Protein AF-A0A4Q3BNP1-F1 (afdb_monomer_lite)

Sequence (84 aa):
MVFIVLGFVILLVSVLLSRSAEPQAERFRPILRIAGFLILLAGIASASIRQIEAGEVGVQTLFGQVQNRTLESGLNFVNPAVDV

Foldseek 3Di:
DVLLVVLVVLCVVLVVLVPDPDPVSVVCSVVSNVVSVVSNVVVQQVLQKDAAAPPDKAFWAAPNDTDPDIDDHGIGGHGSRIDD

pLDDT: mean 90.02, std 4.93, range [72.12, 96.25]

Secondary structure (DSSP, 8-state):
-HHHHHHHHHHHHHHHHTT---HHHHHHHHHHHHHHHHHHHHHHHHHHEEEEPTT--EEEEETTEEEEEEE-SEEEE--TT-B-

Radius of gyration: 18.15 Å; chains: 1; bounding box: 35×21×49 Å

Structure (mmCIF, N/CA/C/O backbone):
data_AF-A0A4Q3BNP1-F1
#
_entry.id   AF-A0A4Q3BNP1-F1
#
loop_
_atom_site.group_PDB
_atom_site.id
_atom_site.type_symbol
_atom_site.label_atom_id
_atom_site.label_alt_id
_atom_site.label_comp_id
_atom_site.label_asym_id
_atom_site.label_entity_id
_atom_site.label_seq_id
_atom_site.pdbx_PDB_ins_code
_atom_site.Cartn_x
_atom_site.Cartn_y
_atom_site.Cartn_z
_atom_site.occupancy
_atom_site.B_iso_or_equiv
_atom_site.auth_seq_id
_atom_site.auth_comp_id
_atom_site.auth_asym_id
_atom_site.auth_atom_id
_atom_site.pdbx_PDB_model_num
ATOM 1 N N . MET A 1 1 ? -6.019 1.713 -1.228 1.00 84.06 1 MET A N 1
ATOM 2 C CA . MET A 1 1 ? -6.208 0.841 -2.415 1.00 84.06 1 MET A CA 1
ATOM 3 C C . MET A 1 1 ? -5.681 1.457 -3.714 1.00 84.06 1 MET A C 1
ATOM 5 O O . MET A 1 1 ? -4.856 0.811 -4.345 1.00 84.06 1 MET A O 1
ATOM 9 N N . VAL A 1 2 ? -6.045 2.693 -4.097 1.00 88.62 2 VAL A N 1
ATOM 10 C CA . VAL A 1 2 ? -5.600 3.317 -5.374 1.00 88.62 2 VAL A CA 1
ATOM 11 C C . VAL A 1 2 ? -4.077 3.299 -5.576 1.00 88.62 2 VAL A C 1
ATOM 13 O O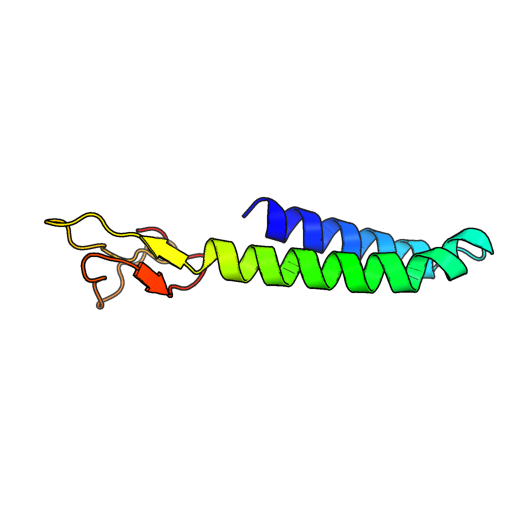 . VAL A 1 2 ? -3.609 2.864 -6.622 1.00 88.62 2 VAL A O 1
ATOM 16 N N . PHE A 1 3 ? -3.289 3.688 -4.568 1.00 90.88 3 PHE A N 1
ATOM 17 C CA . PHE A 1 3 ? -1.821 3.669 -4.664 1.00 90.88 3 PHE A CA 1
ATOM 18 C C . PHE A 1 3 ? -1.231 2.262 -4.841 1.00 90.88 3 PHE A C 1
ATOM 20 O O . PHE A 1 3 ? -0.256 2.102 -5.567 1.00 90.88 3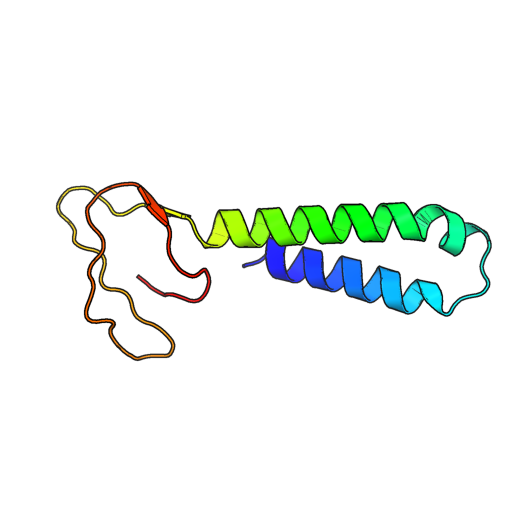 PHE A O 1
ATOM 27 N N . ILE A 1 4 ? -1.843 1.236 -4.236 1.00 92.06 4 ILE A N 1
ATOM 28 C CA . ILE A 1 4 ? -1.418 -0.164 -4.403 1.00 92.06 4 ILE A CA 1
ATOM 29 C C . ILE A 1 4 ? -1.624 -0.585 -5.859 1.00 92.06 4 ILE A C 1
ATOM 31 O O . ILE A 1 4 ? -0.708 -1.115 -6.483 1.00 92.06 4 ILE A O 1
ATOM 35 N N . VAL A 1 5 ? -2.806 -0.297 -6.413 1.00 93.81 5 VAL A N 1
ATOM 36 C CA . VAL A 1 5 ? -3.134 -0.590 -7.815 1.00 93.81 5 VAL A CA 1
ATOM 37 C C . VAL A 1 5 ? -2.176 0.143 -8.754 1.00 93.81 5 VAL A C 1
ATOM 39 O O . VAL A 1 5 ? -1.595 -0.476 -9.643 1.00 93.81 5 VAL A O 1
ATOM 42 N N . LEU A 1 6 ? -1.949 1.439 -8.525 1.00 94.56 6 LEU A N 1
ATOM 43 C CA . LEU A 1 6 ? -1.042 2.248 -9.336 1.00 94.56 6 LEU A CA 1
ATOM 44 C C . LEU A 1 6 ? 0.398 1.714 -9.294 1.00 94.56 6 LEU A C 1
ATOM 46 O O . LEU A 1 6 ? 1.025 1.566 -10.341 1.00 94.56 6 LEU A O 1
ATOM 50 N N . GLY A 1 7 ? 0.905 1.373 -8.106 1.00 92.62 7 GLY A N 1
ATOM 51 C CA . GLY A 1 7 ? 2.226 0.764 -7.943 1.00 92.62 7 GLY A CA 1
ATOM 52 C C . GLY A 1 7 ? 2.355 -0.549 -8.717 1.00 92.62 7 GLY A C 1
ATOM 53 O O . GLY A 1 7 ? 3.341 -0.754 -9.427 1.00 92.62 7 GLY A O 1
ATOM 54 N N . PHE A 1 8 ? 1.324 -1.400 -8.666 1.00 95.38 8 PHE A N 1
ATOM 55 C CA . PHE A 1 8 ? 1.278 -2.648 -9.433 1.00 95.38 8 PHE A CA 1
ATOM 56 C C . PHE A 1 8 ? 1.310 -2.409 -10.945 1.00 95.38 8 PHE A C 1
ATOM 58 O O . PHE A 1 8 ? 2.070 -3.071 -11.651 1.00 95.38 8 PHE A O 1
ATOM 65 N N . VAL A 1 9 ? 0.528 -1.449 -11.447 1.00 95.62 9 VAL A N 1
ATOM 66 C CA . VAL A 1 9 ? 0.502 -1.095 -12.874 1.00 95.62 9 VAL A CA 1
ATOM 67 C C . VAL A 1 9 ? 1.869 -0.589 -13.335 1.00 95.62 9 VAL A C 1
ATOM 69 O O . VAL A 1 9 ? 2.369 -1.045 -14.360 1.00 95.62 9 VAL A O 1
ATOM 72 N N . ILE A 1 10 ? 2.519 0.290 -12.566 1.00 93.88 10 ILE A N 1
ATOM 73 C CA . ILE A 1 10 ? 3.858 0.807 -12.897 1.00 93.88 10 ILE A CA 1
ATOM 74 C C . ILE A 1 10 ? 4.887 -0.332 -12.956 1.00 93.88 10 ILE A C 1
ATOM 76 O O . ILE A 1 10 ? 5.698 -0.390 -13.884 1.00 93.88 10 ILE A O 1
ATOM 80 N N . LEU A 1 11 ? 4.839 -1.268 -12.003 1.00 94.50 11 LEU A N 1
ATOM 81 C CA . LEU A 1 11 ? 5.710 -2.445 -12.009 1.00 94.50 11 LEU A CA 1
ATOM 82 C C . LEU A 1 11 ? 5.435 -3.352 -13.215 1.00 94.50 11 LEU A C 1
ATOM 84 O O . LEU A 1 11 ? 6.382 -3.825 -13.844 1.00 94.50 11 LEU A O 1
ATOM 88 N N . LEU A 1 12 ? 4.167 -3.554 -13.579 1.00 94.12 12 LEU A N 1
ATOM 89 C CA . LEU A 1 12 ? 3.788 -4.334 -14.756 1.00 94.12 12 LEU A CA 1
ATOM 90 C C . LEU A 1 12 ? 4.337 -3.698 -16.040 1.00 94.12 12 LEU A C 1
ATOM 92 O O . LEU A 1 12 ? 4.968 -4.379 -16.845 1.00 94.12 12 LEU A O 1
ATOM 96 N N . VAL A 1 13 ? 4.172 -2.382 -16.196 1.00 91.88 13 VAL A N 1
ATOM 97 C CA . VAL A 1 13 ? 4.722 -1.616 -17.324 1.00 91.88 13 VAL A CA 1
ATOM 98 C C . VAL A 1 13 ? 6.247 -1.740 -17.367 1.00 91.88 13 VAL A C 1
ATOM 100 O O . VAL A 1 13 ? 6.803 -2.013 -18.426 1.00 91.88 13 VAL A O 1
ATOM 103 N N . SER A 1 14 ? 6.933 -1.647 -16.224 1.00 88.75 14 SER A N 1
ATOM 104 C CA . SER A 1 14 ? 8.388 -1.855 -16.136 1.00 88.75 14 SER A CA 1
ATOM 105 C C . SER A 1 14 ? 8.820 -3.251 -16.624 1.00 88.75 14 SER A C 1
ATOM 107 O O . SER A 1 14 ? 9.824 -3.390 -17.332 1.00 88.75 14 SER A O 1
ATOM 109 N N . VAL A 1 15 ? 8.049 -4.297 -16.305 1.00 89.94 15 VAL A N 1
ATOM 110 C CA . VAL A 1 15 ? 8.307 -5.670 -16.777 1.00 89.94 15 VAL A CA 1
ATOM 111 C C . VAL A 1 15 ? 8.040 -5.809 -18.276 1.00 89.94 15 VAL A C 1
ATOM 113 O O . VAL A 1 15 ? 8.830 -6.441 -18.974 1.00 89.94 15 VAL A O 1
ATOM 116 N N . LEU A 1 16 ? 6.973 -5.200 -18.796 1.00 88.69 16 LEU A N 1
ATOM 117 C CA . LEU A 1 16 ? 6.659 -5.226 -20.228 1.00 88.69 16 LEU A CA 1
ATOM 118 C C . LEU A 1 16 ? 7.725 -4.496 -21.059 1.00 88.69 16 LEU A C 1
ATOM 120 O O . LEU A 1 16 ? 8.184 -5.038 -22.064 1.00 88.69 16 LEU A O 1
ATOM 124 N N . LEU A 1 17 ? 8.203 -3.339 -20.589 1.00 86.19 17 LEU A N 1
ATOM 125 C CA . LEU A 1 17 ? 9.316 -2.601 -21.203 1.00 86.19 17 LEU A CA 1
ATOM 126 C C . LEU A 1 17 ? 10.638 -3.379 -21.174 1.00 86.19 17 LEU A C 1
ATOM 128 O O . LEU A 1 17 ? 11.518 -3.125 -21.988 1.00 86.19 17 LEU A O 1
ATOM 132 N N . SER A 1 18 ? 10.783 -4.368 -20.286 1.00 77.44 18 SER A N 1
ATOM 133 C CA . SER A 1 18 ? 11.973 -5.230 -20.257 1.00 77.44 18 SER A CA 1
ATOM 134 C C . SER A 1 18 ? 12.083 -6.147 -21.486 1.00 77.44 18 SER A C 1
ATOM 136 O O . SER A 1 18 ? 13.096 -6.822 -21.642 1.00 77.44 18 SER A O 1
ATOM 138 N N . ARG A 1 19 ? 11.041 -6.227 -22.327 1.00 79.19 19 ARG A N 1
ATOM 139 C CA . ARG A 1 19 ? 11.022 -7.040 -23.555 1.00 79.19 19 ARG A CA 1
ATOM 140 C C . ARG A 1 19 ? 11.327 -6.240 -24.825 1.00 79.19 19 ARG A C 1
ATOM 142 O O . ARG A 1 19 ? 11.532 -6.843 -25.872 1.00 79.19 19 ARG A O 1
ATOM 149 N N . SER A 1 20 ? 11.330 -4.911 -24.754 1.00 75.12 20 SER A N 1
ATOM 150 C CA . SER A 1 20 ? 11.629 -4.029 -25.887 1.00 75.12 20 SER A CA 1
ATOM 151 C C . SER A 1 20 ? 13.123 -3.704 -25.955 1.00 75.12 20 SER A C 1
ATOM 153 O O . SER A 1 20 ? 13.707 -3.337 -24.943 1.00 75.12 20 SER A O 1
ATOM 155 N N . ALA A 1 21 ? 13.726 -3.772 -27.147 1.00 72.12 21 ALA A N 1
ATOM 156 C CA . ALA A 1 21 ? 15.144 -3.459 -27.391 1.00 72.12 21 ALA A CA 1
ATOM 157 C C . ALA A 1 21 ? 15.435 -1.947 -27.549 1.00 72.12 21 ALA A C 1
ATOM 159 O O . ALA A 1 21 ? 16.458 -1.556 -28.107 1.00 72.12 21 ALA A O 1
ATOM 160 N N . GLU A 1 22 ? 14.523 -1.089 -27.087 1.00 82.75 22 GLU A N 1
ATOM 161 C CA . GLU A 1 22 ? 14.624 0.362 -27.240 1.00 82.75 22 GLU A CA 1
ATOM 162 C C . GLU A 1 22 ? 15.642 0.959 -26.247 1.00 82.75 22 GLU A C 1
ATOM 164 O O . GLU A 1 22 ? 15.469 0.806 -25.032 1.00 82.75 22 GLU A O 1
ATOM 169 N N . PRO A 1 23 ? 16.662 1.715 -26.705 1.00 78.06 23 PRO A N 1
ATOM 170 C CA . PRO A 1 23 ? 17.699 2.290 -25.836 1.00 78.06 23 PRO A CA 1
ATOM 171 C C . PRO A 1 23 ? 17.147 3.204 -24.733 1.00 78.06 23 PRO A C 1
ATOM 173 O O . PRO A 1 23 ? 17.715 3.314 -23.646 1.00 78.06 23 PRO A O 1
ATOM 176 N N . GLN A 1 24 ? 16.025 3.875 -25.005 1.00 80.12 24 GLN A N 1
ATOM 177 C CA . GLN A 1 24 ? 15.359 4.745 -24.036 1.00 80.12 24 GLN A CA 1
ATOM 178 C C . GLN A 1 24 ? 14.677 3.930 -22.927 1.00 80.12 24 GLN A C 1
ATOM 180 O O . GLN A 1 24 ? 14.745 4.310 -21.758 1.00 80.12 24 GLN A O 1
ATOM 185 N N . ALA A 1 25 ? 14.079 2.784 -23.266 1.00 79.06 25 ALA A N 1
ATOM 186 C CA . ALA A 1 25 ? 13.396 1.922 -22.304 1.00 79.06 25 ALA A CA 1
ATOM 187 C C . ALA A 1 25 ? 14.373 1.356 -21.261 1.00 79.06 25 ALA A C 1
ATOM 189 O O . ALA A 1 25 ? 14.073 1.381 -20.067 1.00 79.06 25 ALA A O 1
ATOM 190 N N . GLU A 1 26 ? 15.574 0.951 -21.684 1.00 81.00 26 GLU A N 1
ATOM 191 C CA . GLU A 1 26 ? 16.639 0.456 -20.798 1.00 81.00 26 GLU A CA 1
ATOM 192 C C . GLU A 1 26 ? 17.068 1.495 -19.746 1.00 81.00 26 GLU A C 1
ATOM 194 O O . GLU A 1 26 ? 17.284 1.158 -18.580 1.00 81.00 26 GLU A O 1
ATOM 199 N N . ARG A 1 27 ? 17.111 2.783 -20.114 1.00 85.25 27 ARG A N 1
ATOM 200 C CA . ARG A 1 27 ? 17.508 3.864 -19.197 1.00 85.25 27 ARG A CA 1
ATOM 201 C C . ARG A 1 27 ? 16.447 4.177 -18.140 1.00 85.25 27 ARG A C 1
ATOM 203 O O . ARG A 1 27 ? 16.789 4.434 -16.987 1.00 85.25 27 ARG A O 1
ATOM 210 N N . PHE A 1 28 ? 15.168 4.172 -18.516 1.00 85.75 28 PHE A N 1
ATOM 211 C CA . PHE A 1 28 ? 14.066 4.504 -17.602 1.00 85.75 28 PHE A CA 1
ATOM 212 C C . PHE A 1 28 ? 13.591 3.310 -16.762 1.00 85.75 28 PHE A C 1
ATOM 214 O O . PHE A 1 28 ? 13.012 3.498 -15.692 1.00 85.75 28 PHE A O 1
ATOM 221 N N . ARG A 1 29 ? 13.877 2.079 -17.190 1.00 85.50 29 ARG A N 1
ATOM 222 C CA . ARG A 1 29 ? 13.498 0.835 -16.507 1.00 85.50 29 ARG A CA 1
ATOM 223 C C . ARG A 1 29 ? 13.840 0.776 -15.009 1.00 85.50 29 ARG A C 1
ATOM 225 O O . ARG A 1 29 ? 12.919 0.489 -14.238 1.00 85.50 29 ARG A O 1
ATOM 232 N N . PRO A 1 30 ? 15.086 1.029 -14.548 1.00 90.25 30 PRO A N 1
ATOM 233 C CA . PRO A 1 30 ? 15.404 0.967 -13.118 1.00 90.25 30 PRO A CA 1
ATOM 234 C C . PRO A 1 30 ? 14.640 2.023 -12.313 1.00 90.25 30 PRO A C 1
ATOM 236 O O . PRO A 1 30 ? 14.174 1.733 -11.213 1.00 90.25 30 PRO A O 1
ATOM 239 N N . ILE A 1 31 ? 14.438 3.210 -12.890 1.00 92.12 31 ILE A N 1
ATOM 240 C CA . ILE A 1 31 ? 13.689 4.304 -12.264 1.00 92.12 31 ILE A CA 1
ATOM 241 C C . ILE A 1 31 ? 12.224 3.900 -12.087 1.00 92.12 31 ILE A C 1
ATOM 243 O O . ILE A 1 31 ? 11.705 3.985 -10.977 1.00 92.12 31 ILE A O 1
ATOM 247 N N . LEU A 1 32 ? 11.575 3.390 -13.142 1.00 92.25 32 LEU A N 1
ATOM 248 C CA . LEU A 1 32 ? 10.190 2.911 -13.068 1.00 92.25 32 LEU A CA 1
ATOM 249 C C . LEU A 1 32 ? 10.035 1.777 -12.053 1.00 92.25 32 LEU A C 1
ATOM 251 O O . LEU A 1 32 ? 9.044 1.733 -11.328 1.00 92.25 32 LEU A O 1
ATOM 255 N N . ARG A 1 33 ? 11.009 0.866 -11.979 1.00 92.88 33 ARG A N 1
ATOM 256 C CA . ARG A 1 33 ? 10.956 -0.271 -11.058 1.00 92.88 33 ARG A CA 1
ATOM 257 C C . ARG A 1 33 ? 11.042 0.176 -9.600 1.00 92.88 33 ARG A C 1
ATOM 259 O O . ARG A 1 33 ? 10.238 -0.269 -8.786 1.00 92.88 33 ARG A O 1
ATOM 266 N N . ILE A 1 34 ? 11.979 1.071 -9.284 1.00 95.12 34 ILE A N 1
ATOM 267 C CA . ILE A 1 34 ? 12.134 1.627 -7.934 1.00 95.12 34 ILE A CA 1
ATOM 268 C C . ILE A 1 34 ? 10.909 2.469 -7.568 1.00 95.12 34 ILE A C 1
ATOM 270 O O . ILE A 1 34 ? 10.329 2.267 -6.504 1.00 95.12 34 ILE A O 1
ATOM 274 N N . ALA A 1 35 ? 10.469 3.359 -8.461 1.00 94.88 35 ALA A N 1
ATOM 275 C CA . ALA A 1 35 ? 9.299 4.202 -8.231 1.00 94.88 35 ALA A CA 1
ATOM 276 C C . ALA A 1 35 ? 8.026 3.369 -8.012 1.00 94.88 35 ALA A C 1
ATOM 278 O O . ALA A 1 35 ? 7.298 3.604 -7.050 1.00 94.88 35 ALA A O 1
ATOM 279 N N . GLY A 1 36 ? 7.788 2.354 -8.848 1.00 93.94 36 GLY A N 1
ATOM 280 C CA . GLY A 1 36 ? 6.652 1.445 -8.702 1.00 93.94 36 GLY A CA 1
ATOM 281 C C . GLY A 1 36 ? 6.676 0.693 -7.372 1.00 93.94 36 GLY A C 1
ATOM 282 O O . GLY A 1 36 ? 5.650 0.605 -6.700 1.00 93.94 36 GLY A O 1
ATOM 283 N N . PHE A 1 37 ? 7.851 0.219 -6.945 1.00 95.88 37 PHE A N 1
ATOM 284 C CA . PHE A 1 37 ? 8.004 -0.468 -5.663 1.00 95.88 37 PHE A CA 1
ATOM 285 C C . PHE A 1 37 ? 7.753 0.464 -4.470 1.00 95.88 37 PHE A C 1
ATOM 287 O O . PHE A 1 37 ? 7.032 0.093 -3.548 1.00 95.88 37 PHE A O 1
ATOM 294 N N . LEU A 1 38 ? 8.283 1.692 -4.502 1.00 96.25 38 LEU A N 1
ATOM 295 C CA . LEU A 1 38 ? 8.058 2.689 -3.449 1.00 96.25 38 LEU A CA 1
ATOM 296 C C . LEU A 1 38 ? 6.580 3.076 -3.331 1.00 96.25 38 LEU A C 1
ATOM 298 O O . LEU A 1 38 ? 6.045 3.114 -2.225 1.00 96.25 38 LEU A O 1
ATOM 302 N N . ILE A 1 39 ? 5.908 3.314 -4.460 1.00 96.00 39 ILE A N 1
ATOM 303 C CA . ILE A 1 39 ? 4.477 3.650 -4.488 1.00 96.00 39 ILE A CA 1
ATOM 304 C C . ILE A 1 39 ? 3.637 2.484 -3.959 1.00 96.00 39 ILE A C 1
ATOM 306 O O . ILE A 1 39 ? 2.717 2.704 -3.173 1.00 96.00 39 ILE A O 1
ATOM 310 N N . LEU A 1 40 ? 3.962 1.247 -4.346 1.00 95.19 40 LEU A N 1
ATOM 311 C CA . LEU A 1 40 ? 3.284 0.052 -3.847 1.00 95.19 40 LEU A CA 1
ATOM 312 C C . LEU A 1 40 ? 3.401 -0.050 -2.319 1.00 95.19 40 LEU A C 1
ATOM 314 O O . LEU A 1 40 ? 2.400 -0.242 -1.631 1.00 95.19 40 LEU A O 1
ATOM 318 N N . LEU A 1 41 ? 4.615 0.117 -1.792 1.00 94.88 41 LEU A N 1
ATOM 319 C CA . LEU A 1 41 ? 4.908 -0.008 -0.366 1.00 94.88 41 LEU A CA 1
ATOM 320 C C . LEU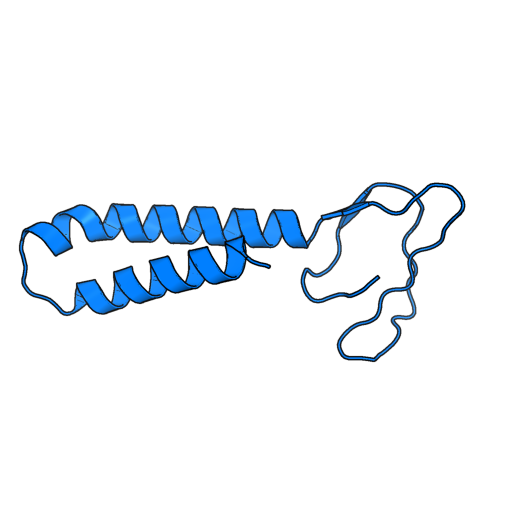 A 1 41 ? 4.218 1.101 0.443 1.00 94.88 41 LEU A C 1
ATOM 322 O O . LEU A 1 41 ? 3.571 0.815 1.449 1.00 94.88 41 LEU A O 1
ATOM 326 N N . ALA A 1 42 ? 4.255 2.342 -0.049 1.00 94.31 42 ALA A N 1
ATOM 327 C CA . ALA A 1 42 ? 3.506 3.457 0.529 1.00 94.31 42 ALA A CA 1
ATOM 328 C C . ALA A 1 42 ? 1.987 3.217 0.480 1.00 94.31 42 ALA A C 1
ATOM 330 O O . ALA A 1 42 ? 1.278 3.503 1.442 1.00 94.31 42 ALA A O 1
ATOM 331 N N . GLY A 1 43 ? 1.484 2.642 -0.615 1.00 93.75 43 GLY A N 1
ATOM 332 C CA . GLY A 1 43 ? 0.077 2.290 -0.765 1.00 93.75 43 GLY A CA 1
ATOM 333 C C . GLY A 1 43 ? -0.382 1.226 0.229 1.00 93.75 43 GLY A C 1
ATOM 334 O O . GLY A 1 43 ? -1.480 1.348 0.773 1.00 93.75 43 GLY A O 1
ATOM 335 N N . ILE A 1 44 ? 0.451 0.212 0.484 1.00 93.12 44 ILE A N 1
ATOM 336 C CA . ILE A 1 44 ? 0.196 -0.816 1.502 1.00 93.12 44 ILE A CA 1
ATOM 337 C C . ILE A 1 44 ? 0.191 -0.170 2.886 1.00 93.12 44 ILE A C 1
ATOM 339 O O . ILE A 1 44 ? -0.797 -0.302 3.599 1.00 93.12 44 ILE A O 1
ATOM 343 N N . ALA A 1 45 ? 1.233 0.592 3.232 1.00 92.31 45 ALA A N 1
ATOM 344 C CA . ALA A 1 45 ? 1.338 1.254 4.532 1.00 92.31 45 ALA A CA 1
ATOM 345 C C . ALA A 1 45 ? 0.146 2.185 4.808 1.00 92.31 45 ALA A C 1
ATOM 347 O O . ALA A 1 45 ? -0.438 2.139 5.886 1.00 92.31 45 ALA A O 1
ATOM 348 N N . SER A 1 46 ? -0.264 2.975 3.813 1.00 91.06 46 SER A N 1
ATOM 349 C CA . SER A 1 46 ? -1.433 3.852 3.916 1.00 91.06 46 SER A CA 1
ATOM 350 C C . SER A 1 46 ? -2.739 3.076 4.091 1.00 91.06 46 SER A C 1
ATOM 352 O O . SER A 1 46 ? -3.601 3.520 4.840 1.00 91.06 46 SER A O 1
ATOM 354 N N . ALA A 1 47 ? -2.905 1.930 3.426 1.00 90.50 47 ALA A N 1
ATOM 355 C CA . ALA A 1 47 ? -4.115 1.117 3.549 1.00 90.50 47 ALA A CA 1
ATOM 356 C C . ALA A 1 47 ? -4.167 0.311 4.859 1.00 90.50 47 ALA A C 1
ATOM 358 O O . ALA A 1 47 ? -5.255 -0.035 5.315 1.00 90.50 47 ALA A O 1
ATOM 359 N N . SER A 1 48 ? -3.011 0.022 5.457 1.00 91.62 48 SER A N 1
ATOM 360 C CA . SER A 1 48 ? -2.907 -0.684 6.734 1.00 91.62 48 SER A CA 1
ATOM 361 C C . SER A 1 48 ? -3.225 0.181 7.952 1.00 91.62 48 SER A C 1
ATOM 363 O O . SER A 1 48 ? -3.460 -0.363 9.023 1.00 91.62 48 SER A O 1
ATOM 365 N N . ILE A 1 49 ? -3.214 1.509 7.841 1.00 92.19 49 ILE A N 1
ATOM 366 C CA . ILE A 1 49 ? -3.479 2.395 8.980 1.00 92.19 49 ILE A CA 1
ATOM 367 C C . ILE A 1 49 ? -4.957 2.787 8.968 1.00 92.19 49 ILE A C 1
ATOM 369 O O . ILE A 1 49 ? -5.433 3.407 8.018 1.00 92.19 49 ILE A O 1
ATOM 373 N N . ARG A 1 50 ? -5.682 2.446 10.037 1.00 91.12 50 ARG A N 1
ATOM 374 C CA . ARG A 1 50 ? -7.082 2.835 10.248 1.00 91.12 50 ARG A CA 1
ATOM 375 C C . ARG A 1 50 ? -7.220 3.607 11.547 1.00 91.12 50 ARG A C 1
ATOM 377 O O . ARG A 1 50 ? -6.678 3.204 12.573 1.00 91.12 50 ARG A O 1
ATOM 384 N N . GLN A 1 51 ? -7.935 4.721 11.486 1.00 91.31 51 GLN A N 1
ATOM 385 C CA . GLN A 1 51 ? -8.276 5.514 12.655 1.00 91.31 51 GLN A CA 1
ATOM 386 C C . GLN A 1 51 ? -9.706 5.183 13.065 1.00 91.31 51 GLN A C 1
ATOM 388 O O . GLN A 1 51 ? -10.608 5.289 12.242 1.00 91.31 51 GLN A O 1
ATOM 393 N N . ILE A 1 52 ? -9.882 4.774 14.317 1.00 93.94 52 ILE A N 1
ATOM 394 C CA . ILE A 1 52 ? -11.190 4.517 14.919 1.00 93.94 52 ILE A CA 1
ATOM 395 C C . ILE A 1 52 ? -11.557 5.720 15.779 1.00 93.94 52 ILE A C 1
ATOM 397 O O . ILE A 1 52 ? -10.717 6.204 16.549 1.00 93.94 52 ILE A O 1
ATOM 401 N N . GLU A 1 53 ? -12.780 6.222 15.623 1.00 91.69 53 GLU A N 1
ATOM 402 C CA . GLU A 1 53 ? -13.258 7.376 16.378 1.00 91.69 53 GLU A CA 1
ATOM 403 C C . GLU A 1 53 ? -13.384 7.060 17.875 1.00 91.69 53 GLU A C 1
ATOM 405 O O . GLU A 1 53 ? -13.515 5.911 18.308 1.00 91.69 53 GLU A O 1
ATOM 410 N N . ALA A 1 54 ? -13.278 8.103 18.698 1.00 89.81 54 ALA A N 1
ATOM 411 C CA . ALA A 1 54 ? -13.427 7.959 20.138 1.00 89.81 54 ALA A CA 1
ATOM 412 C C . ALA A 1 54 ? -14.887 7.647 20.487 1.00 89.81 54 ALA A C 1
ATOM 414 O O . ALA A 1 54 ? -15.797 8.318 20.010 1.00 89.81 54 ALA A O 1
ATOM 415 N N . GLY A 1 55 ? -15.098 6.662 21.359 1.00 89.94 55 GLY A N 1
ATOM 416 C CA . GLY A 1 55 ? -16.442 6.210 21.734 1.00 89.94 55 GLY A CA 1
ATOM 417 C C . GLY A 1 55 ? -17.003 5.107 20.834 1.00 89.94 55 GLY A C 1
ATOM 418 O O . GLY A 1 55 ? -18.074 4.586 21.134 1.00 89.94 55 GLY A O 1
ATOM 419 N N . GLU A 1 56 ? -16.263 4.704 19.797 1.00 91.31 56 GLU A N 1
ATOM 420 C CA . GLU A 1 56 ? -16.574 3.556 18.946 1.00 91.31 56 GLU A CA 1
ATOM 421 C C . GLU A 1 56 ? -15.539 2.436 19.104 1.00 91.31 56 GLU A C 1
ATOM 423 O O . GLU A 1 56 ? -14.387 2.659 19.493 1.00 91.31 56 GLU A O 1
ATOM 428 N N . VAL A 1 57 ? -15.964 1.215 18.771 1.00 91.81 57 VAL A N 1
ATOM 429 C CA . VAL A 1 57 ? -15.116 0.022 18.709 1.00 91.81 57 VAL A CA 1
ATOM 430 C C . VAL A 1 57 ? -15.161 -0.513 17.285 1.00 91.81 57 VAL A C 1
ATOM 432 O O . VAL A 1 57 ? -16.226 -0.884 16.793 1.00 91.81 57 VAL A O 1
ATOM 435 N N . GLY A 1 58 ? -14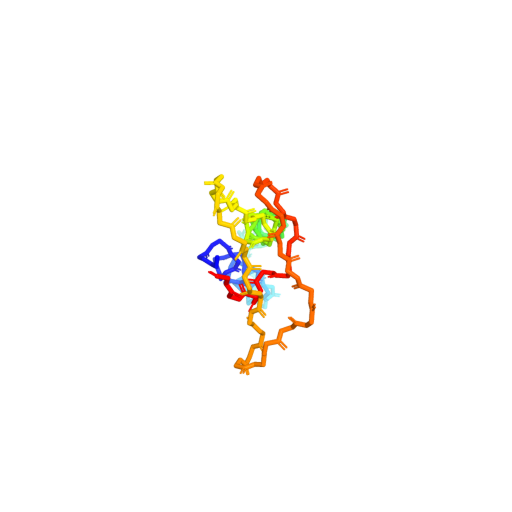.005 -0.578 16.625 1.00 90.12 58 GLY A N 1
ATOM 436 C CA . GLY A 1 58 ? -13.921 -1.071 15.252 1.00 90.12 58 GLY A CA 1
ATOM 437 C C . GLY A 1 58 ? -14.059 -2.592 15.203 1.00 90.12 58 GLY A C 1
ATOM 438 O O . GLY A 1 58 ? -13.285 -3.308 15.850 1.00 90.12 58 GLY A O 1
ATOM 439 N N . VAL A 1 59 ? -15.012 -3.106 14.425 1.00 92.81 59 VAL A N 1
ATOM 440 C CA . VAL A 1 59 ? -15.201 -4.548 14.221 1.00 92.81 59 VAL A CA 1
ATOM 441 C C . VAL A 1 59 ? -14.586 -4.939 12.889 1.00 92.81 59 VAL A C 1
ATOM 443 O O . VAL A 1 59 ? -15.046 -4.545 11.828 1.00 92.81 59 VAL A O 1
ATOM 446 N N . GLN A 1 60 ? -13.536 -5.749 12.937 1.00 92.19 60 GLN A N 1
ATOM 447 C CA . GLN A 1 60 ? -12.827 -6.148 11.729 1.00 92.19 60 GLN A CA 1
ATOM 448 C C . GLN A 1 60 ? -13.609 -7.226 10.975 1.00 92.19 60 GLN A C 1
ATOM 450 O O . GLN A 1 60 ? -13.869 -8.302 11.517 1.00 92.19 60 GLN A O 1
ATOM 455 N N . THR A 1 61 ? -13.890 -6.977 9.702 1.00 91.56 61 THR A N 1
ATOM 456 C CA . THR A 1 61 ? -14.453 -7.949 8.768 1.00 91.56 61 THR A CA 1
ATOM 457 C C . THR A 1 61 ? -13.440 -8.242 7.668 1.00 91.56 61 THR A C 1
ATOM 459 O O . THR A 1 61 ? -12.994 -7.350 6.949 1.00 91.56 61 THR A O 1
ATOM 462 N N . LEU A 1 62 ? -13.060 -9.508 7.515 1.00 91.38 62 LEU A N 1
ATOM 463 C CA . LEU A 1 62 ? -12.152 -9.958 6.466 1.00 91.38 62 LEU A CA 1
ATOM 464 C C . LEU A 1 62 ? -12.885 -10.965 5.579 1.00 91.38 62 LEU A C 1
ATOM 466 O O . LEU A 1 62 ? -13.269 -12.037 6.037 1.00 91.38 62 LEU A O 1
ATOM 470 N N . PHE A 1 63 ? -13.104 -10.611 4.310 1.00 89.50 63 PHE A N 1
ATOM 471 C CA . PHE A 1 63 ? -13.833 -11.448 3.342 1.00 89.50 63 PHE A CA 1
ATOM 472 C C . PHE A 1 63 ? -15.219 -11.911 3.834 1.00 89.50 63 PHE A C 1
ATOM 474 O O . PHE A 1 63 ? -15.625 -13.049 3.611 1.00 89.50 63 PHE A O 1
ATOM 481 N N . GLY A 1 64 ? -15.944 -11.029 4.528 1.00 89.12 64 GLY A N 1
ATOM 482 C CA . GLY A 1 64 ? -17.269 -11.327 5.084 1.00 89.12 64 GLY A CA 1
ATOM 483 C C . GLY A 1 64 ? -17.254 -12.132 6.387 1.00 89.12 64 GLY A C 1
ATOM 484 O O . GLY A 1 64 ? -18.320 -12.424 6.922 1.00 89.12 64 GLY A O 1
ATOM 485 N N . GLN A 1 65 ? -16.078 -12.476 6.921 1.00 90.06 65 GLN A N 1
ATOM 486 C CA . GLN A 1 65 ? -15.943 -13.089 8.241 1.00 90.06 65 GLN A CA 1
ATOM 487 C C . GLN A 1 65 ? -15.573 -12.042 9.288 1.00 90.06 65 GLN A C 1
ATOM 489 O O . GLN A 1 65 ? -14.615 -11.287 9.114 1.00 90.06 65 GLN A O 1
ATOM 494 N N . VAL A 1 66 ? -16.330 -12.014 10.384 1.00 92.00 66 VAL A N 1
ATOM 495 C CA . VAL A 1 66 ? -16.032 -11.162 11.536 1.00 92.00 66 VAL A CA 1
ATOM 496 C C . VAL A 1 66 ? -14.874 -11.768 12.316 1.00 92.00 66 VAL A C 1
ATOM 498 O O . VAL A 1 66 ? -14.901 -12.940 12.693 1.00 92.00 66 VAL A O 1
ATOM 501 N N . GLN A 1 67 ? -13.857 -10.957 12.573 1.00 91.31 67 GLN A N 1
ATOM 502 C CA . GLN A 1 67 ? -12.696 -11.365 13.344 1.00 91.31 67 GLN A CA 1
ATOM 503 C C . GLN A 1 67 ? -12.983 -11.209 14.841 1.00 91.31 67 GLN A C 1
ATOM 505 O O . GLN A 1 67 ? -13.567 -10.223 15.277 1.00 91.31 67 GLN A O 1
ATOM 510 N N . ASN A 1 68 ? -12.484 -12.143 15.655 1.00 88.75 68 ASN A N 1
ATOM 511 C CA . ASN A 1 68 ? -12.698 -12.138 17.112 1.00 88.75 68 ASN A CA 1
ATOM 512 C C . ASN A 1 68 ? -12.042 -10.957 17.850 1.00 88.75 68 ASN A C 1
ATOM 514 O O . ASN A 1 68 ? -12.286 -10.763 19.038 1.00 88.75 68 ASN A O 1
ATOM 518 N N . ARG A 1 69 ? -11.170 -10.196 17.180 1.00 88.81 69 ARG A N 1
ATOM 519 C CA . ARG A 1 69 ? -10.462 -9.057 17.764 1.00 88.81 69 ARG A CA 1
ATOM 520 C C . ARG A 1 69 ? -11.084 -7.754 17.278 1.00 88.81 69 ARG A C 1
ATOM 522 O O . ARG A 1 69 ? -11.147 -7.506 16.075 1.00 88.81 69 ARG A O 1
ATOM 529 N N . THR A 1 70 ? -11.428 -6.893 18.221 1.00 91.50 70 THR A N 1
ATOM 530 C CA . THR A 1 70 ? -11.854 -5.517 17.976 1.00 91.50 70 THR A CA 1
ATOM 531 C C . THR A 1 70 ? -10.665 -4.555 17.904 1.00 91.50 70 THR A C 1
ATOM 533 O O . THR A 1 70 ? -9.537 -4.894 18.278 1.00 91.50 70 THR A O 1
ATOM 536 N N . LEU A 1 71 ? -10.908 -3.362 17.369 1.00 92.00 71 LEU A N 1
ATOM 537 C CA . LEU A 1 71 ? -9.961 -2.254 17.342 1.00 92.00 71 LEU A CA 1
ATOM 538 C C . LEU A 1 71 ? -10.363 -1.216 18.385 1.00 92.00 71 LEU A C 1
ATOM 540 O O . LEU A 1 71 ? -11.517 -0.789 18.427 1.00 92.00 71 LEU A O 1
ATOM 544 N N . GLU A 1 72 ? -9.392 -0.819 19.200 1.00 92.69 72 GLU A N 1
ATOM 545 C CA . GLU A 1 72 ? -9.538 0.258 20.177 1.00 92.69 7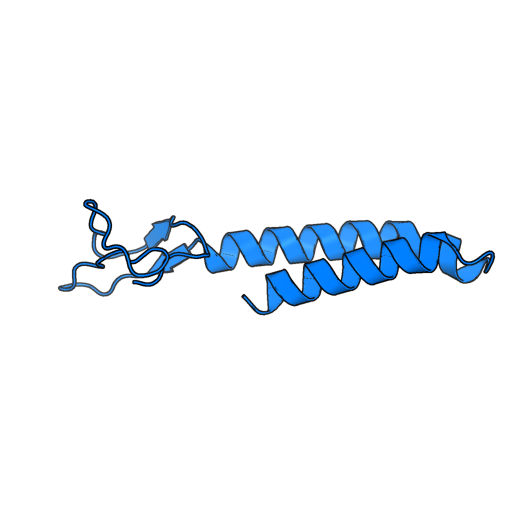2 GLU A CA 1
ATOM 546 C C . GLU A 1 72 ? -9.639 1.613 19.466 1.00 92.69 72 GLU A C 1
ATOM 548 O O . GLU A 1 72 ? -9.162 1.769 18.337 1.00 92.69 72 GLU A O 1
ATOM 553 N N . SER A 1 73 ? -10.207 2.618 20.133 1.00 91.94 73 SER A N 1
ATOM 554 C CA . SER A 1 73 ? -10.223 3.985 19.606 1.00 91.94 73 SER A CA 1
ATOM 555 C C . SER A 1 73 ? -8.796 4.499 19.351 1.00 91.94 73 SER A C 1
ATOM 557 O O . SER A 1 73 ? -7.881 4.275 20.147 1.00 91.94 73 SER A O 1
ATOM 559 N N . GLY A 1 74 ? -8.598 5.224 18.248 1.00 91.94 74 GLY A N 1
ATOM 560 C CA . GLY A 1 74 ? -7.295 5.747 17.833 1.00 91.94 74 GLY A CA 1
ATOM 561 C C . GLY A 1 74 ? -6.697 5.040 16.615 1.00 91.94 74 GLY A C 1
ATOM 562 O O . GLY A 1 74 ? -7.403 4.469 15.783 1.00 91.94 74 GLY A O 1
ATOM 563 N N . LEU A 1 75 ? -5.375 5.149 16.457 1.00 92.31 75 LEU A N 1
ATOM 564 C CA . LEU A 1 75 ? -4.659 4.618 15.297 1.00 92.31 75 LEU A CA 1
ATOM 565 C C . LEU A 1 75 ? -4.361 3.131 15.469 1.00 92.31 75 LEU A C 1
ATOM 567 O O . LEU A 1 75 ? -3.637 2.724 16.374 1.00 92.31 75 LEU A O 1
ATOM 571 N N . ASN A 1 76 ? -4.862 2.337 14.533 1.00 92.06 76 ASN A N 1
ATOM 572 C CA . ASN A 1 76 ? -4.675 0.901 14.488 1.00 92.06 76 ASN A CA 1
ATOM 573 C C . ASN A 1 76 ? -3.963 0.499 13.201 1.00 92.06 76 ASN A C 1
ATOM 575 O O . ASN A 1 76 ? -4.261 1.002 12.116 1.00 92.06 76 ASN A O 1
ATOM 579 N N . PHE A 1 77 ? -3.045 -0.457 13.326 1.00 92.38 77 PHE A N 1
ATOM 580 C CA . PHE A 1 77 ? -2.447 -1.127 12.181 1.00 92.38 77 PHE A CA 1
ATOM 581 C C . PHE A 1 77 ? -3.198 -2.430 11.910 1.00 92.38 77 PHE A C 1
ATOM 583 O O . PHE A 1 77 ? -3.221 -3.337 12.747 1.00 92.38 77 PHE A O 1
ATOM 590 N N . VAL A 1 78 ? -3.817 -2.510 10.740 1.00 92.12 78 VAL A N 1
ATOM 591 C CA . VAL A 1 78 ? -4.641 -3.626 10.285 1.00 92.12 78 VAL A CA 1
ATOM 592 C C . VAL A 1 78 ? -4.170 -4.123 8.926 1.00 92.12 78 VAL A C 1
ATOM 594 O O . VAL A 1 78 ? -3.388 -3.484 8.219 1.00 92.12 78 VAL A O 1
ATOM 597 N N . ASN A 1 79 ? -4.643 -5.30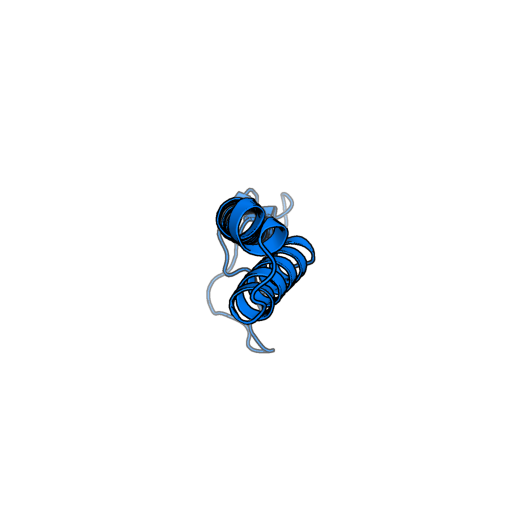4 8.543 1.00 89.62 79 ASN A N 1
ATOM 598 C CA . ASN A 1 79 ? -4.425 -5.786 7.189 1.00 89.62 79 ASN A CA 1
ATOM 599 C C . ASN A 1 79 ? -5.171 -4.854 6.207 1.00 89.62 79 ASN A C 1
ATOM 601 O O . ASN A 1 79 ? -6.338 -4.547 6.435 1.00 89.62 79 ASN A O 1
ATOM 605 N N . PRO A 1 80 ? -4.530 -4.403 5.115 1.00 88.75 80 PRO A N 1
ATOM 606 C CA . PRO A 1 80 ? -5.129 -3.460 4.170 1.00 88.75 80 PRO A CA 1
ATOM 607 C C . PRO A 1 80 ? -6.389 -3.987 3.461 1.00 88.75 80 PRO A C 1
ATOM 609 O O . PRO A 1 80 ? -7.106 -3.199 2.850 1.00 88.75 80 PRO A O 1
ATOM 612 N N . ALA A 1 81 ? -6.649 -5.297 3.514 1.00 88.69 81 ALA A N 1
ATOM 613 C CA . ALA A 1 81 ? -7.860 -5.935 3.000 1.00 88.69 81 ALA A CA 1
ATOM 614 C C . ALA A 1 81 ? -8.989 -6.073 4.043 1.00 88.69 81 ALA A C 1
ATOM 616 O O . ALA A 1 81 ? -10.042 -6.612 3.713 1.00 88.69 81 ALA A O 1
ATOM 617 N N . VAL A 1 82 ? -8.770 -5.641 5.289 1.00 91.06 82 VAL A N 1
ATOM 618 C CA . VAL A 1 82 ? -9.797 -5.632 6.340 1.00 91.06 82 VAL A CA 1
ATOM 619 C C . VAL A 1 82 ? -10.728 -4.447 6.128 1.00 91.06 82 VAL A C 1
ATOM 621 O O . VAL A 1 82 ? -10.275 -3.323 5.879 1.00 91.06 82 VAL A O 1
ATOM 624 N N . ASP A 1 83 ? -12.018 -4.723 6.262 1.00 86.75 83 ASP A N 1
ATOM 625 C CA . ASP A 1 83 ? -13.062 -3.721 6.402 1.00 86.75 83 ASP A CA 1
ATOM 626 C C . ASP A 1 83 ? -13.374 -3.520 7.887 1.00 86.75 83 ASP A C 1
ATOM 628 O O . ASP A 1 83 ? -13.295 -4.476 8.665 1.00 86.75 83 ASP A O 1
ATOM 632 N N . VAL A 1 84 ? -13.651 -2.285 8.292 1.00 83.69 84 VAL A N 1
ATOM 633 C CA . VAL A 1 84 ? -13.889 -1.917 9.696 1.00 83.69 84 VAL A CA 1
ATOM 634 C C . VAL A 1 84 ? -15.073 -0.978 9.774 1.00 83.69 84 VAL A C 1
ATOM 636 O O . VAL A 1 84 ? -15.063 -0.010 8.982 1.00 83.69 84 VAL A O 1
#